Protein AF-A0A524E6G6-F1 (afdb_monomer_lite)

Foldseek 3Di:
DLVCLVLLLQLQLVVLVPDDSVVSLCVSPVVDDDDPVSSVVSVVLNVVLVQLVLVLLLLLVLLDPPDDLVPDHSSVNSLSSSLLCCCPVVVDDLVVSLVSCVVSCVVPDSVVSSSSSVSSNPDDSVSSQPDPPPPLSVVCNVRSHPSVVVD

Structure (mmCIF, N/CA/C/O backbone):
data_AF-A0A524E6G6-F1
#
_entry.id   AF-A0A524E6G6-F1
#
loop_
_atom_site.group_PDB
_atom_site.id
_atom_site.type_symbol
_atom_site.label_atom_id
_atom_site.label_alt_id
_atom_site.label_comp_id
_atom_site.label_asym_id
_atom_site.label_entity_id
_atom_site.label_seq_id
_atom_site.pdbx_PDB_ins_code
_atom_site.Cartn_x
_atom_site.Cartn_y
_atom_site.Cartn_z
_atom_site.occupancy
_atom_site.B_iso_or_equiv
_atom_site.auth_seq_id
_atom_site.auth_comp_id
_atom_site.auth_asym_id
_atom_site.auth_atom_id
_atom_site.pdbx_PDB_model_num
ATOM 1 N N .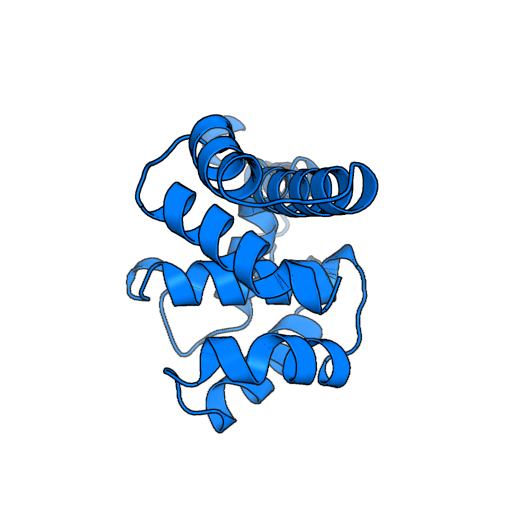 MET A 1 1 ? -10.707 -6.386 8.850 1.00 61.22 1 MET A N 1
ATOM 2 C CA . MET A 1 1 ? -9.958 -5.610 7.826 1.00 61.22 1 MET A CA 1
ATOM 3 C C . MET A 1 1 ? -10.758 -4.471 7.187 1.00 61.22 1 MET A C 1
ATOM 5 O O . MET A 1 1 ? -10.230 -3.372 7.209 1.00 61.22 1 MET A O 1
ATOM 9 N N . ARG A 1 2 ? -11.974 -4.669 6.632 1.00 67.75 2 ARG A N 1
ATOM 10 C CA . ARG A 1 2 ? -12.754 -3.584 5.972 1.00 67.75 2 ARG A CA 1
ATOM 11 C C . ARG A 1 2 ? -12.873 -2.318 6.826 1.00 67.75 2 ARG A C 1
ATOM 13 O O . ARG A 1 2 ? -12.566 -1.232 6.344 1.00 67.75 2 ARG A O 1
ATOM 20 N N . ASP A 1 3 ? -13.209 -2.493 8.097 1.00 78.25 3 ASP A N 1
ATOM 21 C CA . ASP A 1 3 ? -13.428 -1.380 9.026 1.00 78.25 3 ASP A CA 1
ATOM 22 C C . ASP A 1 3 ? -12.123 -0.725 9.498 1.00 78.25 3 ASP A C 1
ATOM 24 O O . ASP A 1 3 ? -12.133 0.412 9.944 1.00 78.25 3 ASP A O 1
ATOM 28 N N . LEU A 1 4 ? -10.973 -1.382 9.312 1.00 89.62 4 LEU A N 1
ATOM 29 C CA . LEU A 1 4 ? -9.663 -0.894 9.765 1.00 89.62 4 LEU A CA 1
ATOM 30 C C . LEU A 1 4 ? -8.912 -0.094 8.694 1.00 89.62 4 LEU A C 1
ATOM 32 O O . LEU A 1 4 ? -7.880 0.506 8.982 1.00 89.62 4 LEU A O 1
ATOM 36 N N . ILE A 1 5 ? -9.399 -0.078 7.450 1.00 90.38 5 ILE A N 1
ATOM 37 C CA . ILE A 1 5 ? -8.682 0.549 6.330 1.00 90.38 5 ILE A CA 1
ATOM 38 C C . ILE A 1 5 ? -8.482 2.045 6.537 1.00 90.38 5 ILE A C 1
ATOM 40 O O . ILE A 1 5 ? -7.389 2.542 6.270 1.00 90.38 5 ILE A O 1
ATOM 44 N N . HIS A 1 6 ? -9.498 2.754 7.033 1.00 89.44 6 HIS A N 1
ATOM 45 C CA . HIS A 1 6 ? -9.373 4.185 7.307 1.00 89.44 6 HIS A CA 1
ATOM 46 C C . HIS A 1 6 ? -8.259 4.473 8.317 1.00 89.44 6 HIS A C 1
ATOM 48 O O . HIS A 1 6 ? -7.458 5.374 8.091 1.00 89.44 6 HIS A O 1
ATOM 54 N N . LEU A 1 7 ? -8.153 3.649 9.364 1.00 92.25 7 LEU A N 1
ATOM 55 C CA . LEU A 1 7 ? -7.118 3.753 10.391 1.00 92.25 7 LEU A CA 1
ATOM 56 C C . LEU A 1 7 ? -5.735 3.504 9.809 1.00 92.25 7 LEU A C 1
ATOM 58 O O . LEU A 1 7 ? -4.825 4.292 10.032 1.00 92.25 7 LEU A O 1
ATOM 62 N N . ILE A 1 8 ? -5.586 2.460 8.991 1.00 94.62 8 ILE A N 1
ATOM 63 C CA . ILE A 1 8 ? -4.313 2.159 8.332 1.00 94.62 8 ILE A CA 1
ATOM 64 C C . ILE A 1 8 ? -3.905 3.318 7.413 1.00 94.62 8 ILE A C 1
ATOM 66 O O . ILE A 1 8 ? -2.764 3.768 7.472 1.00 94.62 8 ILE A O 1
ATOM 70 N N . ILE A 1 9 ? -4.819 3.845 6.590 1.00 92.94 9 ILE A N 1
ATOM 71 C CA . ILE A 1 9 ? -4.536 4.987 5.704 1.00 92.94 9 ILE A CA 1
ATOM 72 C C . ILE A 1 9 ? -4.147 6.226 6.515 1.00 92.94 9 ILE A C 1
ATOM 74 O O . ILE A 1 9 ? -3.185 6.906 6.150 1.00 92.94 9 ILE A O 1
ATOM 78 N N . GLN A 1 10 ? -4.860 6.509 7.606 1.00 92.19 10 GLN A N 1
ATOM 79 C CA . GLN A 1 10 ? -4.562 7.628 8.494 1.00 92.19 10 GLN A CA 1
ATOM 80 C C . GLN A 1 10 ? -3.167 7.478 9.107 1.00 92.19 10 GLN A C 1
ATOM 82 O O . GLN A 1 10 ? -2.335 8.360 8.927 1.00 92.19 10 GLN A O 1
ATOM 87 N N . THR A 1 11 ? -2.855 6.326 9.710 1.00 94.44 11 THR A N 1
ATOM 88 C CA . THR A 1 11 ? -1.525 6.056 10.273 1.00 94.44 11 THR A CA 1
ATOM 89 C C . THR A 1 11 ? -0.419 6.205 9.225 1.00 94.44 11 THR A C 1
ATOM 91 O O . THR A 1 11 ? 0.620 6.803 9.495 1.00 94.44 11 THR A O 1
ATOM 94 N N . LEU A 1 12 ? -0.615 5.666 8.016 1.00 95.12 12 LEU A N 1
ATOM 95 C CA . LEU A 1 12 ? 0.363 5.796 6.933 1.00 95.12 12 LEU A CA 1
ATOM 96 C C . LEU A 1 12 ? 0.576 7.263 6.534 1.00 95.12 12 LEU A C 1
ATOM 98 O O . LEU A 1 12 ? 1.709 7.653 6.255 1.00 95.12 12 LEU A O 1
ATOM 102 N N . THR A 1 13 ? -0.494 8.061 6.529 1.00 93.31 13 THR A N 1
ATOM 103 C CA . THR A 1 13 ? -0.459 9.488 6.179 1.00 93.31 13 THR A CA 1
ATOM 104 C C . THR A 1 13 ? 0.272 10.301 7.236 1.00 93.31 13 THR A C 1
ATOM 106 O O . THR A 1 13 ? 1.178 11.048 6.877 1.00 93.31 13 THR A O 1
ATOM 109 N N . ASP A 1 14 ? -0.016 10.073 8.517 1.00 94.06 14 ASP A N 1
ATOM 110 C CA . ASP A 1 14 ? 0.672 10.734 9.630 1.00 94.06 14 ASP A CA 1
ATOM 111 C C . ASP A 1 14 ? 2.189 10.501 9.580 1.00 94.06 14 ASP A C 1
ATOM 113 O O . ASP A 1 14 ? 2.975 11.405 9.873 1.00 94.06 14 ASP A O 1
ATOM 117 N N . VAL A 1 15 ? 2.617 9.291 9.204 1.00 94.81 15 VAL A N 1
ATOM 118 C CA . VAL A 1 15 ? 4.043 8.970 9.060 1.00 94.81 15 VAL A CA 1
ATOM 119 C C . VAL A 1 15 ? 4.655 9.645 7.834 1.00 94.81 15 VAL A C 1
ATOM 121 O O . VAL A 1 15 ? 5.766 10.165 7.920 1.00 94.81 15 VAL A O 1
ATOM 124 N N . GLU A 1 16 ? 3.947 9.688 6.703 1.00 90.62 16 GLU A N 1
ATOM 125 C CA . GLU A 1 16 ? 4.405 10.417 5.510 1.00 90.62 16 GLU A CA 1
ATOM 126 C C . GLU A 1 16 ? 4.545 11.928 5.778 1.00 90.62 16 GLU A C 1
ATOM 128 O O . GLU A 1 16 ? 5.405 12.581 5.190 1.00 90.62 16 GLU A O 1
ATOM 133 N N . GLU A 1 17 ? 3.749 12.476 6.697 1.00 91.12 17 GLU A N 1
ATOM 134 C CA . GLU A 1 17 ? 3.832 13.868 7.161 1.00 91.12 17 GLU A CA 1
ATOM 135 C C . GLU A 1 17 ? 4.959 14.119 8.182 1.00 91.12 17 GLU A C 1
ATOM 137 O O . GLU A 1 17 ? 5.185 15.257 8.590 1.00 91.12 17 GLU A O 1
ATOM 142 N N . GLY A 1 18 ? 5.726 13.084 8.545 1.00 91.44 18 GLY A N 1
ATOM 143 C CA . GLY A 1 18 ? 6.958 13.200 9.330 1.00 91.44 18 GLY A CA 1
ATOM 144 C C . GLY A 1 18 ? 6.876 12.646 10.751 1.00 91.44 18 GLY A C 1
ATOM 145 O O . GLY A 1 18 ? 7.873 12.695 11.476 1.00 91.44 18 GLY A O 1
ATOM 146 N N . ASN A 1 19 ? 5.736 12.087 11.168 1.00 93.69 19 ASN A N 1
ATOM 147 C CA . ASN A 1 19 ? 5.651 11.420 12.464 1.00 93.69 19 ASN A CA 1
ATOM 148 C C . ASN A 1 19 ? 6.387 10.076 12.443 1.00 93.69 19 ASN A C 1
ATOM 150 O O . ASN A 1 19 ? 6.429 9.364 11.442 1.00 93.69 19 ASN A O 1
ATOM 154 N N . SER A 1 20 ? 6.938 9.669 13.588 1.00 94.31 20 SER A N 1
ATOM 155 C CA . SER A 1 20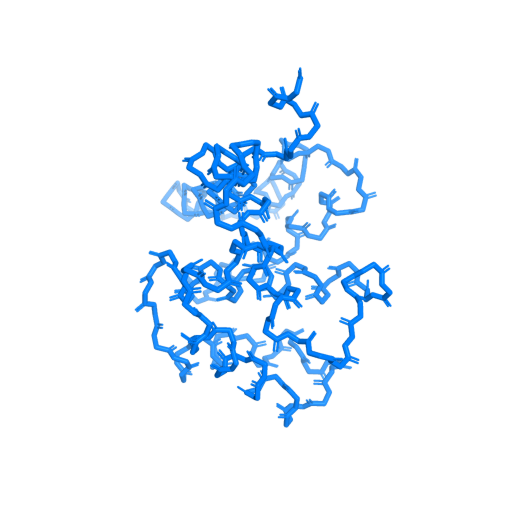 ? 7.453 8.302 13.707 1.00 94.31 20 SER A CA 1
ATOM 156 C C . SER A 1 20 ? 6.305 7.285 13.646 1.00 94.31 20 SER A C 1
ATOM 158 O O . SER A 1 20 ? 5.219 7.547 14.166 1.00 94.31 20 SER A O 1
ATOM 160 N N . ILE A 1 21 ? 6.568 6.091 13.099 1.00 93.12 21 ILE A N 1
ATOM 161 C CA . ILE A 1 21 ? 5.587 4.989 13.022 1.00 93.12 21 ILE A CA 1
ATOM 162 C C . ILE A 1 21 ? 4.942 4.718 14.387 1.00 93.12 21 ILE A C 1
ATOM 164 O O . ILE A 1 21 ? 3.728 4.573 14.489 1.00 93.12 21 ILE A O 1
ATOM 168 N N . ARG A 1 22 ? 5.749 4.715 15.457 1.00 92.00 22 ARG A N 1
ATOM 169 C CA . ARG A 1 22 ? 5.271 4.487 16.827 1.00 92.00 22 ARG A CA 1
ATOM 170 C C . ARG A 1 22 ? 4.289 5.569 17.286 1.00 92.00 22 ARG A C 1
ATOM 172 O O . ARG A 1 22 ? 3.298 5.238 17.924 1.00 92.00 22 ARG A O 1
ATOM 179 N N . VAL A 1 23 ? 4.566 6.838 16.982 1.00 92.81 23 VAL A N 1
ATOM 180 C CA . VAL A 1 23 ? 3.698 7.967 17.363 1.00 92.81 23 VAL A CA 1
ATOM 181 C C . VAL A 1 23 ? 2.386 7.925 16.580 1.00 92.81 23 VAL A C 1
ATOM 183 O O . VAL A 1 23 ? 1.325 8.007 17.188 1.00 92.81 23 VAL A O 1
ATOM 186 N N . ALA A 1 24 ? 2.446 7.709 15.265 1.00 92.88 24 ALA A N 1
ATOM 187 C CA . ALA A 1 24 ? 1.254 7.619 14.422 1.00 92.88 24 ALA A CA 1
ATOM 188 C C . ALA A 1 24 ? 0.325 6.460 14.837 1.00 92.88 24 ALA A C 1
ATOM 190 O O . ALA A 1 24 ? -0.886 6.639 14.973 1.00 92.88 24 ALA A O 1
ATOM 191 N N . LEU A 1 25 ? 0.894 5.278 15.106 1.00 91.94 25 LEU A N 1
ATOM 192 C CA . LEU A 1 25 ? 0.134 4.122 15.596 1.00 91.94 25 LEU A CA 1
ATOM 193 C C . LEU A 1 25 ? -0.504 4.406 16.953 1.00 91.94 25 LEU A C 1
ATOM 195 O O . LEU A 1 25 ? -1.675 4.102 17.153 1.00 91.94 25 LEU A O 1
ATOM 199 N N . ARG A 1 26 ? 0.242 5.036 17.866 1.00 90.25 26 ARG A N 1
ATOM 200 C CA . ARG A 1 26 ? -0.268 5.415 19.183 1.00 90.25 26 ARG A CA 1
ATOM 201 C C . ARG A 1 26 ? -1.473 6.351 19.073 1.00 90.25 26 ARG A C 1
ATOM 203 O O . ARG A 1 26 ? -2.493 6.067 19.687 1.00 90.25 26 ARG A O 1
ATOM 210 N N . HIS A 1 27 ? -1.391 7.404 18.259 1.00 88.56 27 HIS A N 1
ATOM 211 C CA . HIS A 1 27 ? -2.519 8.319 18.038 1.00 88.56 27 HIS A CA 1
ATOM 212 C C . HIS A 1 27 ? -3.746 7.606 17.459 1.00 88.56 27 HIS A C 1
ATOM 214 O O . HIS A 1 27 ? -4.873 7.877 17.870 1.00 88.56 27 HIS A O 1
ATOM 220 N N . THR A 1 28 ? -3.526 6.677 16.527 1.00 86.44 28 THR A N 1
ATOM 221 C CA . THR A 1 28 ? -4.605 5.930 15.866 1.00 86.44 28 THR A CA 1
ATOM 222 C C . THR A 1 28 ? -5.285 4.940 16.819 1.00 86.44 28 THR A C 1
ATOM 224 O O . THR A 1 28 ? -6.495 4.765 16.759 1.00 86.44 28 THR A O 1
ATOM 227 N N . ILE A 1 29 ? -4.520 4.299 17.707 1.00 87.06 29 ILE A N 1
ATOM 228 C CA . ILE A 1 29 ? -5.025 3.246 18.599 1.00 87.06 29 ILE A CA 1
ATOM 229 C C . ILE A 1 29 ? -5.608 3.827 19.890 1.00 87.06 29 ILE A C 1
ATOM 231 O O . ILE A 1 29 ? -6.702 3.447 20.282 1.00 87.06 29 ILE A O 1
ATOM 235 N N . GLU A 1 30 ? -4.925 4.774 20.544 1.00 80.75 30 GLU A N 1
ATOM 236 C CA . GLU A 1 30 ? -5.380 5.335 21.830 1.00 80.75 30 GLU A CA 1
ATOM 237 C C . GLU A 1 30 ? -6.669 6.159 21.705 1.00 80.75 30 GLU A C 1
ATOM 239 O O . GLU A 1 30 ? -7.361 6.380 22.697 1.00 80.75 30 GLU A O 1
ATOM 244 N N . SER A 1 31 ? -7.002 6.617 20.497 1.00 69.31 31 SER A N 1
ATOM 245 C CA . SER A 1 31 ? -8.217 7.389 20.238 1.00 69.31 31 SER A CA 1
ATOM 246 C C . SER A 1 31 ? -9.476 6.527 20.060 1.00 69.31 31 SER A C 1
ATOM 248 O O . SER A 1 31 ? -10.567 7.088 19.948 1.00 69.31 31 SER A O 1
ATOM 250 N N . LEU A 1 32 ? -9.363 5.189 20.049 1.00 77.69 32 LEU A N 1
ATOM 251 C CA . LEU A 1 32 ? -10.450 4.278 19.672 1.00 77.69 32 LEU A CA 1
ATOM 252 C C . LEU A 1 32 ? -10.534 3.030 20.565 1.00 77.69 32 LEU A C 1
ATOM 254 O O . LEU A 1 32 ? -9.538 2.519 21.066 1.00 77.69 32 LEU A O 1
ATOM 258 N N . TYR A 1 33 ? -11.746 2.491 20.723 1.00 80.88 33 TYR A N 1
ATOM 259 C CA . TYR A 1 33 ? -11.985 1.218 21.412 1.00 80.88 33 TYR A CA 1
ATOM 260 C C . TYR A 1 33 ? -11.791 0.036 20.454 1.00 80.88 33 TYR A C 1
ATOM 262 O O . TYR A 1 33 ? -12.762 -0.566 20.000 1.00 80.88 33 TYR A O 1
ATOM 270 N N . LEU A 1 34 ? -10.537 -0.271 20.126 1.00 86.50 34 LEU A N 1
ATOM 271 C CA . LEU A 1 34 ? -10.184 -1.421 19.293 1.00 86.50 34 LEU A CA 1
ATOM 272 C C . LEU A 1 34 ? -10.027 -2.693 20.133 1.00 86.50 34 LEU A C 1
ATOM 274 O O . LEU A 1 34 ? -9.615 -2.666 21.294 1.00 86.50 34 LEU A O 1
ATOM 278 N N . THR A 1 35 ? -10.330 -3.839 19.534 1.00 90.19 35 THR A N 1
ATOM 279 C CA . THR A 1 35 ? -9.937 -5.136 20.090 1.00 90.19 35 THR A CA 1
ATOM 280 C C . THR A 1 35 ? -8.440 -5.380 19.869 1.00 90.19 35 THR A C 1
ATOM 282 O O . THR A 1 35 ? -7.840 -4.879 18.917 1.00 90.19 35 THR A O 1
ATOM 285 N N . LYS A 1 36 ? -7.820 -6.230 20.700 1.00 89.88 36 LYS A N 1
ATOM 286 C CA . LYS A 1 36 ? -6.398 -6.601 20.540 1.00 89.88 36 LYS A CA 1
ATOM 287 C C . LYS A 1 36 ? -6.079 -7.202 19.167 1.00 89.88 36 LYS A C 1
ATOM 289 O O . LYS A 1 36 ? -4.959 -7.064 18.676 1.00 89.88 36 LYS A O 1
ATOM 294 N N . GLU A 1 37 ? -7.035 -7.905 18.565 1.00 91.06 37 GLU A N 1
ATOM 295 C CA . GLU A 1 37 ? -6.873 -8.473 17.227 1.00 91.06 37 GLU A CA 1
ATOM 296 C C . GLU A 1 37 ? -6.824 -7.371 16.162 1.00 91.06 37 GLU A C 1
ATOM 298 O O . GLU A 1 37 ? -5.938 -7.382 15.308 1.00 91.06 37 GLU A O 1
ATOM 303 N N . GLU A 1 38 ? -7.718 -6.385 16.241 1.00 91.94 38 GLU A N 1
ATOM 304 C CA . GLU A 1 38 ? -7.740 -5.243 15.324 1.00 91.94 38 GLU A CA 1
ATOM 305 C C . GLU A 1 38 ? -6.479 -4.389 15.450 1.00 91.94 38 GLU A C 1
ATOM 307 O O . GLU A 1 38 ? -5.862 -4.058 14.437 1.00 91.94 38 GLU A O 1
ATOM 312 N N . GLU A 1 39 ? -6.039 -4.106 16.680 1.00 91.31 39 GLU A N 1
ATOM 313 C CA . GLU A 1 39 ? -4.756 -3.443 16.929 1.00 91.31 39 GLU A CA 1
ATOM 314 C C . GLU A 1 39 ? -3.613 -4.206 16.254 1.00 91.31 39 GLU A C 1
ATOM 316 O O . GLU A 1 39 ? -2.826 -3.626 15.505 1.00 91.31 39 GLU A O 1
ATOM 321 N N . SER A 1 40 ? -3.552 -5.526 16.462 1.00 91.75 40 SER A N 1
ATOM 322 C CA . SER A 1 40 ? -2.516 -6.383 15.877 1.00 91.75 40 SER A CA 1
ATOM 323 C C . SER A 1 40 ? -2.541 -6.349 14.347 1.00 91.75 40 SER A C 1
ATOM 325 O O . SER A 1 40 ? -1.482 -6.302 13.722 1.00 91.75 40 SER A O 1
ATOM 327 N N . GLN A 1 41 ? -3.727 -6.319 13.731 1.00 92.62 41 GLN A N 1
ATOM 328 C CA . GLN A 1 41 ? -3.880 -6.202 12.277 1.00 92.62 41 GLN A CA 1
ATOM 329 C C . GLN A 1 41 ? -3.367 -4.854 11.747 1.00 92.62 41 GLN A C 1
ATOM 331 O O . GLN A 1 41 ? -2.690 -4.825 10.713 1.00 92.62 41 GLN A O 1
ATOM 336 N N . ILE A 1 42 ? -3.647 -3.747 12.444 1.00 93.38 42 ILE A N 1
ATOM 337 C CA . ILE A 1 42 ? -3.135 -2.418 12.073 1.00 93.38 42 ILE A CA 1
ATOM 338 C C . ILE A 1 42 ? -1.610 -2.403 12.193 1.00 93.38 42 ILE A C 1
ATOM 340 O O . ILE A 1 42 ? -0.928 -2.040 11.232 1.00 93.38 42 ILE A O 1
ATOM 344 N N . TYR A 1 43 ? -1.075 -2.854 13.333 1.00 94.19 43 TYR A N 1
ATOM 345 C CA . TYR A 1 43 ? 0.365 -2.957 13.564 1.00 94.19 43 TYR A CA 1
ATOM 346 C C . TYR A 1 43 ? 1.052 -3.759 12.462 1.00 94.19 43 TYR A C 1
ATOM 348 O O . TYR A 1 43 ? 1.993 -3.264 11.843 1.00 94.19 43 TYR A O 1
ATOM 356 N N . TYR A 1 44 ? 0.560 -4.971 12.197 1.00 94.50 44 TYR A N 1
ATOM 357 C CA . TYR A 1 44 ? 1.097 -5.852 11.167 1.00 94.50 44 TYR A CA 1
ATOM 358 C C . TYR A 1 44 ? 1.133 -5.158 9.805 1.00 94.50 44 TYR A C 1
ATOM 360 O O . TYR A 1 44 ? 2.189 -5.078 9.179 1.00 94.50 44 TYR A O 1
ATOM 368 N N . THR A 1 45 ? 0.000 -4.595 9.380 1.00 95.56 45 THR A N 1
ATOM 369 C CA . THR A 1 45 ? -0.126 -3.987 8.051 1.00 95.56 45 THR A CA 1
ATOM 370 C C . THR A 1 45 ? 0.804 -2.786 7.897 1.00 95.56 45 THR A C 1
ATOM 372 O O . THR A 1 45 ? 1.540 -2.687 6.915 1.00 95.56 45 THR A O 1
ATOM 375 N N . VAL A 1 46 ? 0.815 -1.877 8.876 1.00 96.06 46 VAL A N 1
ATOM 376 C CA . VAL A 1 46 ? 1.651 -0.669 8.836 1.00 96.06 46 VAL A CA 1
ATOM 377 C C . VAL A 1 46 ? 3.134 -1.037 8.847 1.00 96.06 46 VAL A C 1
ATOM 379 O O . VAL A 1 46 ? 3.899 -0.520 8.031 1.00 96.06 46 VAL A O 1
ATOM 382 N N . PHE A 1 47 ? 3.555 -1.953 9.723 1.00 95.50 47 PHE A N 1
ATOM 383 C CA . PHE A 1 47 ? 4.956 -2.364 9.786 1.00 95.50 47 PHE A CA 1
ATOM 384 C C . PHE A 1 47 ? 5.405 -3.115 8.536 1.00 95.50 47 PHE A C 1
ATOM 386 O O . PHE A 1 47 ? 6.502 -2.839 8.055 1.00 95.50 47 PHE A O 1
ATOM 393 N N . GLU A 1 48 ? 4.593 -4.008 7.968 1.00 95.19 48 GLU A N 1
ATOM 394 C CA . GLU A 1 48 ? 4.956 -4.702 6.728 1.00 95.19 48 GLU A CA 1
ATOM 395 C C . GLU A 1 48 ? 5.080 -3.739 5.544 1.00 95.19 48 GLU A C 1
ATOM 397 O O . GLU A 1 48 ? 6.025 -3.859 4.756 1.00 95.19 48 GLU A O 1
ATOM 402 N N . ILE A 1 49 ? 4.192 -2.742 5.447 1.00 96.12 49 ILE A N 1
ATOM 403 C CA . ILE A 1 49 ? 4.300 -1.685 4.435 1.00 96.12 49 ILE A CA 1
ATOM 404 C C . ILE A 1 49 ? 5.622 -0.934 4.593 1.00 96.12 49 ILE A C 1
ATOM 406 O O . ILE A 1 49 ? 6.361 -0.792 3.620 1.00 96.12 49 ILE A O 1
ATOM 410 N N . TYR A 1 50 ? 5.964 -0.492 5.806 1.00 94.12 50 TYR A N 1
ATOM 411 C CA . TYR A 1 50 ? 7.202 0.256 6.032 1.00 94.12 50 TYR A CA 1
ATOM 412 C C . TYR A 1 50 ? 8.463 -0.597 5.887 1.00 94.12 50 TYR A C 1
ATOM 414 O O . TYR A 1 50 ? 9.466 -0.126 5.350 1.00 94.12 50 TYR A O 1
ATOM 422 N N . ARG A 1 51 ? 8.412 -1.871 6.280 1.00 92.31 51 ARG A N 1
ATOM 423 C CA . ARG A 1 51 ? 9.508 -2.825 6.080 1.00 92.31 51 ARG A CA 1
ATOM 424 C C . ARG A 1 51 ? 9.803 -3.039 4.598 1.00 92.31 51 ARG A C 1
ATOM 426 O O . ARG A 1 51 ? 10.955 -3.242 4.231 1.00 92.31 51 ARG A O 1
ATOM 433 N N . ARG A 1 52 ? 8.776 -2.988 3.745 1.00 93.19 52 ARG A N 1
ATOM 434 C CA . ARG A 1 52 ? 8.877 -3.179 2.289 1.00 93.19 52 ARG A CA 1
ATOM 435 C C . ARG A 1 52 ? 8.735 -1.878 1.499 1.00 93.19 52 ARG A C 1
ATOM 437 O O . ARG A 1 52 ? 8.474 -1.926 0.296 1.00 93.19 52 ARG A O 1
ATOM 444 N N . LEU A 1 53 ? 8.920 -0.724 2.144 1.00 91.88 53 LEU A N 1
ATOM 445 C CA . LEU A 1 53 ? 8.572 0.580 1.576 1.00 91.88 53 LEU A CA 1
ATOM 446 C C . LEU A 1 53 ? 9.237 0.825 0.220 1.00 91.88 53 LEU A C 1
ATOM 448 O O . LEU A 1 53 ? 8.578 1.247 -0.726 1.00 91.88 53 LEU A O 1
ATOM 452 N N . ASN A 1 54 ? 10.530 0.505 0.107 1.00 88.31 54 ASN A N 1
ATOM 453 C CA . ASN A 1 54 ? 11.282 0.690 -1.131 1.00 88.31 54 ASN A CA 1
ATOM 454 C C . ASN A 1 54 ? 10.702 -0.143 -2.287 1.00 88.31 54 ASN A C 1
ATOM 456 O O . ASN A 1 54 ? 10.530 0.363 -3.394 1.00 88.31 54 ASN A O 1
ATOM 460 N N . LEU A 1 55 ? 10.356 -1.406 -2.026 1.00 89.75 55 LEU A N 1
ATOM 461 C CA . LEU A 1 55 ? 9.752 -2.289 -3.023 1.00 89.75 55 LEU A CA 1
ATOM 462 C C . LEU A 1 55 ? 8.370 -1.782 -3.452 1.00 89.75 55 LEU A C 1
ATOM 464 O O . LEU A 1 55 ? 8.070 -1.731 -4.645 1.00 89.75 55 LEU A O 1
ATOM 468 N N . ILE A 1 56 ? 7.541 -1.393 -2.484 1.00 92.81 56 ILE A N 1
ATOM 469 C CA . ILE A 1 56 ? 6.197 -0.862 -2.728 1.00 92.81 56 ILE A CA 1
ATOM 470 C C . ILE A 1 56 ? 6.269 0.411 -3.584 1.00 92.81 56 ILE A C 1
ATOM 472 O O . ILE A 1 56 ? 5.594 0.506 -4.610 1.00 92.81 56 ILE A O 1
ATOM 476 N N . ASP A 1 57 ? 7.133 1.359 -3.223 1.00 89.75 57 ASP A N 1
ATOM 477 C CA . ASP A 1 57 ? 7.299 2.607 -3.971 1.00 89.75 57 ASP A CA 1
ATOM 478 C C . ASP A 1 57 ? 7.853 2.356 -5.385 1.00 89.75 57 ASP A C 1
ATOM 480 O O . ASP A 1 57 ? 7.476 3.052 -6.333 1.00 89.75 57 ASP A O 1
ATOM 484 N N . LEU A 1 58 ? 8.699 1.334 -5.571 1.00 88.38 58 LEU A N 1
ATOM 485 C CA . LEU A 1 58 ? 9.159 0.911 -6.897 1.00 88.38 58 LEU A CA 1
ATOM 486 C C . LEU A 1 58 ? 8.022 0.348 -7.752 1.00 88.38 58 LEU A C 1
ATOM 488 O O . LEU A 1 58 ? 7.926 0.718 -8.922 1.00 88.38 58 LEU A O 1
ATOM 492 N N . TYR A 1 59 ? 7.135 -0.479 -7.196 1.00 90.81 59 TYR A N 1
ATOM 493 C CA . TYR A 1 59 ? 5.948 -0.948 -7.918 1.00 90.81 59 TYR A CA 1
ATOM 494 C C . TYR A 1 59 ? 5.061 0.214 -8.369 1.00 90.81 59 TYR A C 1
ATOM 496 O O . TYR A 1 59 ? 4.684 0.274 -9.540 1.00 90.81 59 TYR A O 1
ATOM 504 N N . ILE A 1 60 ? 4.773 1.173 -7.486 1.00 88.94 60 ILE A N 1
ATOM 505 C CA . ILE A 1 60 ? 3.938 2.337 -7.827 1.00 88.94 60 ILE A CA 1
ATOM 506 C C . ILE A 1 60 ? 4.611 3.192 -8.910 1.00 88.94 60 ILE A C 1
ATOM 508 O O . ILE A 1 60 ? 3.969 3.644 -9.858 1.00 88.94 60 ILE A O 1
ATOM 512 N N . LYS A 1 61 ? 5.925 3.399 -8.801 1.00 86.50 61 LYS A N 1
ATOM 513 C CA . LYS A 1 61 ? 6.688 4.187 -9.773 1.00 86.50 61 LYS A CA 1
ATOM 514 C C . LYS A 1 61 ? 6.764 3.521 -11.146 1.00 86.50 61 LYS A C 1
ATOM 516 O O . LYS A 1 61 ? 6.699 4.219 -12.150 1.00 86.50 61 LYS A O 1
ATOM 521 N N . THR A 1 62 ? 6.947 2.205 -11.193 1.00 85.88 62 THR A N 1
ATOM 522 C CA . THR A 1 62 ? 7.070 1.459 -12.454 1.00 85.88 62 THR A CA 1
ATOM 523 C C . THR A 1 62 ? 5.714 1.269 -13.134 1.00 85.88 62 THR A C 1
ATOM 525 O O . THR A 1 62 ? 5.645 1.295 -14.358 1.00 85.88 62 THR A O 1
ATOM 528 N N . SER A 1 63 ? 4.636 1.137 -12.358 1.00 84.50 63 SER A N 1
ATOM 529 C CA . SER A 1 63 ? 3.267 0.997 -12.877 1.00 84.50 63 SER A CA 1
ATOM 530 C C . SER A 1 63 ? 2.656 2.311 -13.380 1.00 84.50 63 SER A C 1
ATOM 532 O O . SER A 1 63 ? 1.733 2.285 -14.194 1.00 84.50 63 SER A O 1
ATOM 534 N N . SER A 1 64 ? 3.150 3.473 -12.945 1.00 72.44 64 SER A N 1
ATOM 535 C CA . SER A 1 64 ? 2.643 4.764 -13.416 1.00 72.44 64 SER A CA 1
ATOM 536 C C . SER A 1 64 ? 3.646 5.496 -14.300 1.00 72.44 64 SER A C 1
ATOM 538 O O . SER A 1 64 ? 4.628 6.065 -13.831 1.00 72.44 64 SER A O 1
ATOM 540 N N . SER A 1 65 ? 3.335 5.585 -15.593 1.00 64.06 65 SER A N 1
ATOM 541 C CA . SER A 1 65 ? 3.965 6.550 -16.505 1.00 64.06 65 SER A CA 1
ATOM 542 C C . SER A 1 65 ? 3.431 7.977 -16.315 1.00 64.06 65 SER A C 1
ATOM 544 O O . SER A 1 65 ? 4.019 8.936 -16.809 1.00 64.06 65 SER A O 1
ATOM 546 N N . SER A 1 66 ? 2.306 8.124 -15.606 1.00 57.19 66 SER A N 1
ATOM 547 C CA . SER A 1 66 ? 1.473 9.331 -15.624 1.00 57.19 66 SER A CA 1
ATOM 548 C C . SER A 1 66 ? 1.729 10.307 -14.474 1.00 57.19 66 SER A C 1
ATOM 550 O O . SER A 1 66 ? 1.315 11.464 -14.555 1.00 57.19 66 SER A O 1
ATOM 552 N N . PHE A 1 67 ? 2.417 9.889 -13.407 1.00 61.91 67 PHE A N 1
ATOM 553 C CA . PHE A 1 67 ? 2.700 10.766 -12.271 1.00 61.91 67 PHE A CA 1
ATOM 554 C C . PHE A 1 67 ? 3.983 10.394 -11.524 1.00 61.91 67 PHE A C 1
ATOM 556 O O . PHE A 1 67 ? 4.367 9.235 -11.405 1.00 61.91 67 PHE A O 1
ATOM 563 N N . SER A 1 68 ? 4.638 11.410 -10.960 1.00 63.94 68 SER A N 1
ATOM 564 C CA . SER A 1 68 ? 5.757 11.223 -10.036 1.00 63.94 68 SER A CA 1
ATOM 565 C C . SER A 1 68 ? 5.222 11.124 -8.616 1.00 63.94 68 SER A C 1
ATOM 567 O O . SER A 1 68 ? 4.593 12.075 -8.157 1.00 63.94 68 SER A O 1
ATOM 569 N N . LEU A 1 69 ? 5.542 10.036 -7.905 1.00 67.06 69 LEU A N 1
ATOM 570 C CA . LEU A 1 69 ? 5.224 9.847 -6.480 1.00 67.06 69 LEU A CA 1
ATOM 571 C C . LEU A 1 69 ? 5.512 11.097 -5.640 1.00 67.06 69 LEU A C 1
ATOM 573 O O . LEU A 1 69 ? 4.706 11.464 -4.798 1.00 67.06 69 LEU A O 1
ATOM 577 N N . ARG A 1 70 ? 6.609 11.816 -5.914 1.00 65.44 70 ARG A N 1
ATOM 578 C CA . ARG A 1 70 ? 6.994 13.026 -5.165 1.00 65.44 70 ARG A CA 1
ATOM 579 C C . ARG A 1 70 ? 5.997 14.185 -5.272 1.00 65.44 70 ARG A C 1
ATOM 581 O O . ARG A 1 70 ? 6.013 15.048 -4.408 1.00 65.44 70 ARG A O 1
ATOM 588 N N . LYS A 1 71 ? 5.185 14.231 -6.331 1.00 70.38 71 LYS A N 1
ATOM 589 C CA . LYS A 1 71 ? 4.245 15.329 -6.617 1.00 70.38 71 LYS A CA 1
ATOM 590 C C . LYS A 1 71 ? 2.812 15.029 -6.165 1.00 70.38 71 LYS A C 1
ATOM 592 O O . LYS A 1 71 ? 1.920 15.825 -6.435 1.00 70.38 71 LYS A O 1
ATOM 597 N N . ILE A 1 72 ? 2.584 13.879 -5.534 1.00 77.25 72 ILE A N 1
ATOM 598 C CA . ILE A 1 72 ? 1.263 13.453 -5.077 1.00 77.25 72 ILE A CA 1
ATOM 599 C C . ILE A 1 72 ? 1.097 13.804 -3.595 1.00 77.25 72 ILE A C 1
ATOM 601 O O . ILE A 1 72 ? 2.059 13.736 -2.830 1.00 77.25 72 ILE A O 1
ATOM 605 N N . HIS A 1 73 ? -0.125 14.150 -3.199 1.00 82.88 73 HIS A N 1
ATOM 606 C CA . HIS A 1 73 ? -0.507 14.378 -1.808 1.00 82.88 73 HIS A CA 1
ATOM 607 C C . HIS A 1 73 ? -0.232 13.147 -0.922 1.00 82.88 73 HIS A C 1
ATOM 609 O O . HIS A 1 73 ? -0.389 12.010 -1.379 1.00 82.88 73 HIS A O 1
ATOM 615 N N . SER A 1 74 ? 0.131 13.368 0.347 1.00 86.69 74 SER A N 1
ATOM 616 C CA . SER A 1 74 ? 0.495 12.317 1.314 1.00 86.69 74 SER A CA 1
ATOM 617 C C . SER A 1 74 ? -0.573 11.227 1.420 1.00 86.69 74 SER A C 1
ATOM 619 O O . SER A 1 74 ? -0.274 10.062 1.179 1.00 86.69 74 SER A O 1
ATOM 621 N N . ASN A 1 75 ? -1.837 11.611 1.628 1.00 87.50 75 ASN A N 1
ATOM 622 C CA . ASN A 1 75 ? -2.973 10.678 1.660 1.00 87.50 75 ASN A CA 1
ATOM 623 C C . ASN A 1 75 ? -3.032 9.744 0.432 1.00 87.50 75 ASN A C 1
ATOM 625 O O . ASN A 1 75 ? -3.173 8.530 0.549 1.00 87.50 75 ASN A O 1
ATOM 629 N N . THR A 1 76 ? -2.853 10.277 -0.777 1.00 86.44 76 THR A N 1
ATOM 630 C CA . THR A 1 76 ? -2.861 9.450 -1.989 1.00 86.44 76 THR A CA 1
ATOM 631 C C . THR A 1 76 ? -1.693 8.474 -2.027 1.00 86.44 76 THR A C 1
ATOM 633 O O . THR A 1 76 ? -1.875 7.334 -2.455 1.00 86.44 76 THR A O 1
ATOM 636 N N . LYS A 1 77 ? -0.495 8.891 -1.591 1.00 88.69 77 LYS A N 1
ATOM 637 C CA . LYS A 1 77 ? 0.646 7.973 -1.477 1.00 88.69 77 LYS A CA 1
ATOM 638 C C . LYS A 1 77 ? 0.324 6.847 -0.502 1.00 88.69 77 LYS A C 1
ATOM 640 O O . LYS A 1 77 ? 0.562 5.693 -0.840 1.00 88.69 77 LYS A O 1
ATOM 645 N N . SER A 1 78 ? -0.260 7.165 0.653 1.00 92.31 78 SER A N 1
ATOM 646 C CA . SER A 1 78 ? -0.693 6.184 1.652 1.00 92.31 78 SER A CA 1
ATOM 647 C C . SER A 1 78 ? -1.664 5.166 1.061 1.00 92.31 78 SER A C 1
ATOM 649 O O . SER A 1 78 ? -1.457 3.962 1.207 1.00 92.31 78 SER A O 1
ATOM 651 N N . ILE A 1 79 ? -2.669 5.629 0.309 1.00 92.06 79 ILE A N 1
ATOM 652 C CA . ILE A 1 79 ? -3.638 4.739 -0.338 1.00 92.06 79 ILE A CA 1
ATOM 653 C C . ILE A 1 79 ? -2.966 3.863 -1.401 1.00 92.06 79 ILE A C 1
ATOM 655 O O . ILE A 1 79 ? -3.212 2.662 -1.439 1.00 92.06 79 ILE A O 1
ATOM 659 N N . LEU A 1 80 ? -2.090 4.424 -2.241 1.00 91.56 80 LEU A N 1
ATOM 660 C CA . LEU A 1 80 ? -1.371 3.650 -3.261 1.00 91.56 80 LEU A CA 1
ATOM 661 C C . LEU A 1 80 ? -0.419 2.617 -2.644 1.00 91.56 80 LEU A C 1
ATOM 663 O O . LEU A 1 80 ? -0.307 1.506 -3.163 1.00 91.56 80 LEU A O 1
ATOM 667 N N . ARG A 1 81 ? 0.242 2.953 -1.532 1.00 94.00 81 ARG A N 1
ATOM 668 C CA . ARG A 1 81 ? 1.099 2.024 -0.784 1.00 94.00 81 ARG A CA 1
ATOM 669 C C . ARG A 1 81 ? 0.290 0.880 -0.192 1.00 94.00 81 ARG A C 1
ATOM 671 O O . ARG A 1 81 ? 0.667 -0.274 -0.387 1.00 94.00 81 ARG A O 1
ATOM 678 N N . LEU A 1 82 ? -0.847 1.181 0.437 1.00 95.69 82 LEU A N 1
ATOM 679 C CA . LEU A 1 82 ? -1.764 0.159 0.940 1.00 95.69 82 LEU A CA 1
ATOM 680 C C . LEU A 1 82 ? -2.308 -0.717 -0.197 1.00 95.69 82 LEU A C 1
ATOM 682 O O . LEU A 1 82 ? -2.270 -1.938 -0.099 1.00 95.69 82 LEU A O 1
ATOM 686 N N . ALA A 1 83 ? -2.744 -0.117 -1.306 1.00 94.56 83 ALA A N 1
ATOM 687 C CA . ALA A 1 83 ? -3.221 -0.848 -2.478 1.00 94.56 83 ALA A CA 1
ATOM 688 C C . ALA A 1 83 ? -2.162 -1.812 -3.023 1.00 94.56 83 ALA A C 1
ATOM 690 O O . ALA A 1 83 ? -2.438 -2.981 -3.273 1.00 94.56 83 ALA A O 1
ATOM 691 N N . THR A 1 84 ? -0.930 -1.327 -3.168 1.00 95.31 84 THR A N 1
ATOM 692 C CA . THR A 1 84 ? 0.194 -2.121 -3.669 1.00 95.31 84 THR A CA 1
ATOM 693 C C . THR A 1 84 ? 0.534 -3.262 -2.720 1.00 95.31 84 THR A C 1
ATOM 695 O O . THR A 1 84 ? 0.774 -4.373 -3.180 1.00 95.31 84 THR A O 1
ATOM 698 N N . PHE A 1 85 ? 0.519 -3.018 -1.409 1.00 96.56 85 PHE A N 1
ATOM 699 C CA . PHE A 1 85 ? 0.701 -4.063 -0.406 1.00 96.56 85 PHE A CA 1
ATOM 700 C C . PHE A 1 85 ? -0.367 -5.156 -0.532 1.00 96.56 85 PHE A C 1
ATOM 702 O O . PHE A 1 85 ? -0.029 -6.334 -0.645 1.00 96.56 85 PHE A O 1
ATOM 709 N N . LEU A 1 86 ? -1.641 -4.769 -0.615 1.00 96.00 86 LEU A N 1
ATOM 710 C CA . LEU A 1 86 ? -2.747 -5.714 -0.751 1.00 96.00 86 LEU A CA 1
ATOM 711 C C . LEU A 1 86 ? -2.644 -6.547 -2.040 1.00 96.00 86 LEU A C 1
ATOM 713 O O . LEU A 1 86 ? -2.889 -7.747 -2.020 1.00 96.00 86 LEU A O 1
ATOM 717 N N . LEU A 1 87 ? -2.242 -5.930 -3.151 1.00 96.25 87 LEU A N 1
ATOM 718 C CA . LEU A 1 87 ? -2.112 -6.599 -4.448 1.00 96.25 87 LEU A CA 1
ATOM 719 C C . LEU A 1 87 ? -0.871 -7.498 -4.549 1.00 96.25 87 LEU A C 1
ATOM 721 O O . LEU A 1 87 ? -0.951 -8.606 -5.070 1.00 96.25 87 LEU A O 1
ATOM 725 N N . LYS A 1 88 ? 0.290 -7.023 -4.082 1.00 94.69 88 LYS A N 1
ATOM 726 C CA . LYS A 1 88 ? 1.590 -7.677 -4.319 1.00 94.69 88 LYS A CA 1
ATOM 727 C C . LYS A 1 88 ? 2.087 -8.549 -3.188 1.00 94.69 88 LYS A C 1
ATOM 729 O O . LYS A 1 88 ? 2.903 -9.428 -3.440 1.00 94.69 88 LYS A O 1
ATOM 734 N N . ILE A 1 89 ? 1.662 -8.272 -1.963 1.00 92.88 89 ILE A N 1
ATOM 735 C CA . ILE A 1 89 ? 2.126 -8.995 -0.779 1.00 92.88 89 ILE A CA 1
ATOM 736 C C . ILE A 1 89 ? 1.021 -9.924 -0.287 1.00 92.88 89 ILE A C 1
ATOM 738 O O . ILE A 1 89 ? 1.245 -11.124 -0.175 1.00 92.88 89 ILE A O 1
ATOM 742 N N . GLU A 1 90 ? -0.189 -9.394 -0.106 1.00 93.62 90 GLU A N 1
ATOM 743 C CA . GLU A 1 90 ? -1.359 -10.182 0.316 1.00 93.62 90 GLU A CA 1
ATOM 744 C C . GLU A 1 90 ? -2.055 -10.911 -0.850 1.00 93.62 90 GLU A C 1
ATOM 746 O O . GLU A 1 90 ? -2.971 -11.697 -0.629 1.00 93.62 90 GLU A O 1
ATOM 751 N N . ASN A 1 91 ? -1.622 -10.678 -2.097 1.00 94.25 91 ASN A N 1
ATOM 752 C CA . ASN A 1 91 ? -2.152 -11.309 -3.316 1.00 94.25 91 ASN A CA 1
ATOM 753 C C . ASN A 1 91 ? -3.673 -11.168 -3.502 1.00 94.25 91 ASN A C 1
ATOM 755 O O . ASN A 1 91 ? -4.328 -12.046 -4.070 1.00 94.25 91 ASN A O 1
ATOM 759 N N . LYS A 1 92 ? -4.248 -10.057 -3.038 1.00 94.75 92 LYS A N 1
ATOM 760 C CA . LYS A 1 92 ? -5.670 -9.763 -3.218 1.00 94.75 92 LYS A CA 1
ATOM 761 C C . LYS A 1 92 ? -6.007 -9.474 -4.674 1.00 94.75 92 LYS A C 1
ATOM 763 O O . LYS A 1 92 ? -5.172 -9.021 -5.457 1.00 94.75 92 LYS A O 1
ATOM 768 N N . GLN A 1 93 ? -7.267 -9.702 -5.031 1.00 94.69 93 GLN A N 1
ATOM 769 C CA . GLN A 1 93 ? -7.768 -9.382 -6.365 1.00 94.69 93 GLN A CA 1
ATOM 770 C C . GLN A 1 93 ? -8.001 -7.874 -6.523 1.00 94.69 93 GLN A C 1
ATOM 772 O O . GLN A 1 93 ? -8.359 -7.182 -5.568 1.00 94.69 93 GLN A O 1
ATOM 777 N N . VAL A 1 94 ? -7.837 -7.368 -7.750 1.00 93.50 94 VAL A N 1
ATOM 778 C CA . VAL A 1 94 ? -7.992 -5.937 -8.070 1.00 93.50 94 VAL A CA 1
ATOM 779 C C . VAL A 1 94 ? -9.365 -5.410 -7.668 1.00 93.50 94 VAL A C 1
ATOM 781 O O . VAL A 1 94 ? -9.441 -4.356 -7.041 1.00 93.50 94 VAL A O 1
ATOM 784 N N . ASP A 1 95 ? -10.431 -6.156 -7.955 1.00 91.44 95 ASP A N 1
ATOM 785 C CA . ASP A 1 95 ? -11.799 -5.733 -7.643 1.00 91.44 95 ASP A CA 1
ATOM 786 C C . ASP A 1 95 ? -12.047 -5.636 -6.132 1.00 91.44 95 ASP A C 1
ATOM 788 O O . ASP A 1 95 ? -12.711 -4.704 -5.674 1.00 91.44 95 ASP A O 1
ATOM 792 N N . GLU A 1 96 ? -11.460 -6.541 -5.341 1.00 92.50 96 GLU A N 1
ATOM 793 C CA . GLU A 1 96 ? -11.525 -6.480 -3.878 1.00 92.50 96 GLU A CA 1
ATOM 794 C C . GLU A 1 96 ? -10.826 -5.213 -3.370 1.00 92.50 96 GLU A C 1
ATOM 796 O O . GLU A 1 96 ? -11.417 -4.430 -2.626 1.00 92.50 96 GLU A O 1
ATOM 801 N N . VAL A 1 97 ? -9.589 -4.966 -3.814 1.00 93.12 97 VAL A N 1
ATOM 802 C CA . VAL A 1 97 ? -8.810 -3.782 -3.414 1.00 93.12 97 VAL A CA 1
ATOM 803 C C . VAL A 1 97 ? -9.497 -2.490 -3.855 1.00 93.12 97 VAL A C 1
ATOM 805 O O . VAL A 1 97 ? -9.541 -1.523 -3.095 1.00 93.12 97 VAL A O 1
ATOM 808 N N . HIS A 1 98 ? -10.091 -2.474 -5.046 1.00 90.56 98 HIS A N 1
ATOM 809 C CA . HIS A 1 98 ? -10.856 -1.340 -5.542 1.00 90.56 98 HIS A CA 1
ATOM 810 C C . HIS A 1 98 ? -12.059 -1.037 -4.642 1.00 90.56 98 HIS A C 1
ATOM 812 O O . HIS A 1 98 ? -12.199 0.096 -4.187 1.00 90.56 98 HIS A O 1
ATOM 818 N N . GLN A 1 99 ? -12.884 -2.038 -4.313 1.00 89.19 99 GLN A N 1
ATOM 819 C CA . GLN A 1 99 ? -14.030 -1.854 -3.412 1.00 89.19 99 GLN A CA 1
ATOM 820 C C . GLN A 1 99 ? -13.614 -1.361 -2.022 1.00 89.19 99 GLN A C 1
ATOM 822 O O . GLN A 1 99 ? -14.310 -0.547 -1.419 1.00 89.19 99 GLN A O 1
ATOM 827 N N . LEU A 1 100 ? -12.481 -1.849 -1.516 1.00 90.06 100 LEU A N 1
ATOM 828 C CA . LEU A 1 100 ? -11.929 -1.455 -0.223 1.00 90.06 100 LEU A CA 1
ATOM 829 C C . LEU A 1 100 ? -11.472 0.011 -0.189 1.00 90.06 100 LEU A C 1
ATOM 831 O O . LEU A 1 100 ? -11.596 0.664 0.846 1.00 90.06 100 LEU A O 1
ATOM 835 N N . LEU A 1 101 ? -10.939 0.525 -1.301 1.00 88.94 101 LEU A N 1
ATOM 836 C CA . LEU A 1 101 ? -10.271 1.829 -1.348 1.00 88.94 101 LEU A CA 1
ATOM 837 C C . LEU A 1 101 ? -11.077 2.934 -2.041 1.00 88.94 101 LEU A C 1
ATOM 839 O O . LEU A 1 101 ? -10.742 4.106 -1.873 1.00 88.94 101 LEU A O 1
ATOM 843 N N . LEU A 1 102 ? -12.144 2.593 -2.771 1.00 85.00 102 LEU A N 1
ATOM 844 C CA . LEU A 1 102 ? -12.944 3.527 -3.575 1.00 85.00 102 LEU A CA 1
ATOM 845 C C . LEU A 1 102 ? -13.385 4.768 -2.785 1.00 85.00 102 LEU A C 1
ATOM 847 O O . LEU A 1 102 ? -13.244 5.893 -3.259 1.00 85.00 102 LEU A O 1
ATOM 851 N N . ASN A 1 103 ? -13.858 4.570 -1.554 1.00 81.38 103 ASN A N 1
ATOM 852 C CA . ASN A 1 103 ? -14.364 5.660 -0.718 1.00 81.38 103 ASN A CA 1
ATOM 853 C C . ASN A 1 103 ? -13.251 6.617 -0.263 1.00 81.38 103 ASN A C 1
ATOM 855 O O . ASN A 1 103 ? -13.476 7.823 -0.165 1.00 81.38 103 ASN A O 1
ATOM 859 N N . TYR A 1 104 ? -12.041 6.099 -0.050 1.00 80.38 104 TYR A N 1
ATOM 860 C CA . TYR A 1 104 ? -10.881 6.870 0.411 1.00 80.38 104 TYR A CA 1
ATOM 861 C C . TYR A 1 104 ? -10.153 7.574 -0.735 1.00 80.38 104 TYR A C 1
ATOM 863 O O . TYR A 1 104 ? -9.477 8.578 -0.527 1.00 80.38 104 TYR A O 1
ATOM 871 N N . TYR A 1 105 ? -10.308 7.060 -1.954 1.00 73.50 105 TYR A N 1
ATOM 872 C CA . TYR A 1 105 ? -9.673 7.595 -3.151 1.00 73.50 105 TYR A CA 1
ATOM 873 C C . TYR A 1 105 ? -10.570 8.557 -3.940 1.00 73.50 105 TYR A C 1
ATOM 875 O O . TYR A 1 105 ? -10.130 9.086 -4.952 1.00 73.50 105 TYR A O 1
ATOM 883 N N . SER A 1 106 ? -11.794 8.823 -3.475 1.00 57.09 106 SER A N 1
ATOM 884 C CA . SER A 1 106 ? -1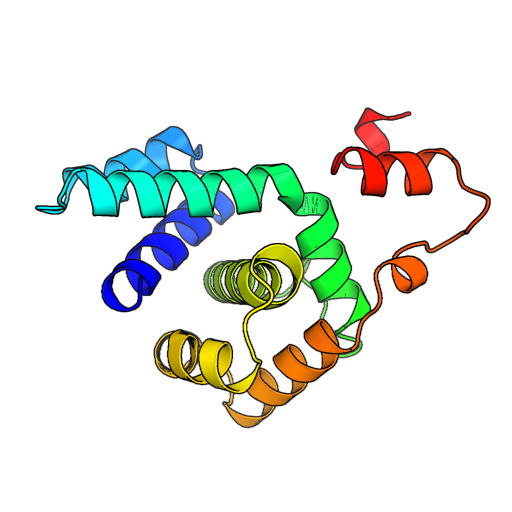2.811 9.655 -4.145 1.00 57.09 106 SER A CA 1
ATOM 885 C C . SER A 1 106 ? -12.373 11.098 -4.460 1.00 57.09 106 SER A C 1
ATOM 887 O O . SER A 1 106 ? -12.963 11.752 -5.317 1.00 57.09 106 SER A O 1
ATOM 889 N N . GLN A 1 107 ? -11.293 11.584 -3.839 1.00 54.94 107 GLN A N 1
ATOM 890 C CA . GLN A 1 107 ? -10.651 12.862 -4.177 1.00 54.94 107 GLN A CA 1
ATOM 891 C C . GLN A 1 107 ? -9.854 12.813 -5.499 1.00 54.94 107 GLN A C 1
ATOM 893 O O . GLN A 1 107 ? -9.477 13.851 -6.043 1.00 54.94 107 GLN A O 1
ATOM 898 N N . ILE A 1 108 ? -9.611 11.620 -6.047 1.00 55.03 108 ILE A N 1
ATOM 899 C CA . ILE A 1 108 ? -8.954 11.375 -7.330 1.00 55.03 108 ILE A CA 1
ATOM 900 C C . ILE A 1 108 ? -9.921 10.589 -8.211 1.00 55.03 108 ILE A C 1
ATOM 902 O O . ILE A 1 108 ? -10.379 9.513 -7.857 1.00 55.03 108 ILE A O 1
ATOM 906 N N . ASN A 1 109 ? -10.213 11.136 -9.389 1.00 58.00 109 ASN A N 1
ATOM 907 C CA . ASN A 1 109 ? -11.138 10.588 -10.384 1.00 58.00 109 ASN A CA 1
ATOM 908 C C . ASN A 1 109 ? -11.105 9.036 -10.477 1.00 58.00 109 ASN A C 1
ATOM 910 O O . ASN A 1 109 ? -10.084 8.472 -10.874 1.00 58.00 109 ASN A O 1
ATOM 914 N N . ASN A 1 110 ? -12.222 8.369 -10.142 1.00 56.72 110 ASN A N 1
ATOM 915 C CA . ASN A 1 110 ? -12.353 6.905 -9.988 1.00 56.72 110 ASN A CA 1
ATOM 916 C C . ASN A 1 110 ? -11.800 6.084 -11.167 1.00 56.72 110 ASN A C 1
ATOM 918 O O . ASN A 1 110 ? -11.204 5.028 -10.965 1.00 56.72 110 ASN A O 1
ATOM 922 N N . ILE A 1 111 ? -11.931 6.589 -12.400 1.00 58.31 111 ILE A N 1
ATOM 923 C CA . ILE A 1 111 ? -11.432 5.921 -13.618 1.00 58.31 111 ILE A CA 1
ATOM 924 C C . ILE A 1 111 ? -9.903 5.735 -13.567 1.00 58.31 111 ILE A C 1
ATOM 926 O O . ILE A 1 111 ? -9.356 4.752 -14.075 1.00 58.31 111 ILE A O 1
ATOM 930 N N . LYS A 1 112 ? -9.193 6.653 -12.902 1.00 74.81 112 LYS A N 1
ATOM 931 C CA . LYS A 1 112 ? -7.740 6.574 -12.744 1.00 74.81 112 LYS A CA 1
ATOM 932 C C . LYS A 1 112 ? -7.333 5.517 -11.720 1.00 74.81 112 LYS A C 1
ATOM 934 O O . LYS A 1 112 ? -6.313 4.876 -11.939 1.00 74.81 112 LYS A O 1
ATOM 939 N N . LEU A 1 113 ? -8.116 5.290 -10.658 1.00 80.56 113 LEU A N 1
ATOM 940 C CA . LEU A 1 113 ? -7.760 4.315 -9.621 1.00 80.56 113 LEU A CA 1
ATOM 941 C C . LEU A 1 113 ? -7.697 2.899 -10.185 1.00 80.56 113 LEU A C 1
ATOM 943 O O . LEU A 1 113 ? -6.660 2.257 -10.077 1.00 80.56 113 LEU A O 1
ATOM 947 N N . LEU A 1 114 ? -8.778 2.429 -10.811 1.00 85.69 114 LEU A N 1
ATOM 948 C CA . LEU A 1 114 ? -8.854 1.063 -11.332 1.00 85.69 114 LEU A CA 1
ATOM 949 C C . LEU A 1 114 ? -7.715 0.785 -12.329 1.00 85.69 114 LEU A C 1
ATOM 951 O O . LEU A 1 114 ? -7.033 -0.231 -12.232 1.00 85.69 114 LEU A O 1
ATOM 955 N N . THR A 1 115 ? -7.446 1.744 -13.219 1.00 86.38 115 THR A N 1
ATOM 956 C CA . THR A 1 115 ? -6.337 1.680 -14.183 1.00 86.38 115 THR A CA 1
ATOM 957 C C . THR A 1 115 ? -4.979 1.542 -13.484 1.00 86.38 115 THR A C 1
ATOM 959 O O . THR A 1 115 ? -4.149 0.729 -13.889 1.00 86.38 115 THR A O 1
ATOM 962 N N . ILE A 1 116 ? -4.749 2.303 -12.408 1.00 87.38 116 ILE A N 1
ATOM 963 C CA . ILE A 1 116 ? -3.521 2.207 -11.608 1.00 87.38 116 ILE A CA 1
ATOM 964 C C . ILE A 1 116 ? -3.427 0.840 -10.922 1.00 87.38 116 ILE A C 1
ATOM 966 O O . ILE A 1 116 ? -2.361 0.232 -10.950 1.00 87.38 116 ILE A O 1
ATOM 970 N N . LEU A 1 117 ? -4.519 0.335 -10.338 1.00 91.25 117 LEU A N 1
ATOM 971 C CA . LEU A 1 117 ? -4.535 -0.966 -9.663 1.00 91.25 117 LEU A CA 1
ATOM 972 C C . LEU A 1 117 ? -4.210 -2.113 -10.627 1.00 91.25 117 LEU A C 1
ATOM 974 O O . LEU A 1 117 ? -3.372 -2.953 -10.299 1.00 91.25 117 LEU A O 1
ATOM 978 N N . TYR A 1 118 ? -4.799 -2.118 -11.827 1.00 92.38 118 TYR A N 1
ATOM 979 C CA . TYR A 1 118 ? -4.456 -3.090 -12.869 1.00 92.38 118 TYR A CA 1
ATOM 980 C C . TYR A 1 118 ? -2.989 -2.976 -13.290 1.00 92.38 118 TYR A C 1
ATOM 982 O O . TYR A 1 118 ? -2.284 -3.982 -13.316 1.00 92.38 118 TYR A O 1
ATOM 990 N N . SER A 1 119 ? -2.487 -1.758 -13.514 1.00 90.62 119 SER A N 1
ATOM 991 C CA . SER A 1 119 ? -1.078 -1.552 -13.873 1.00 90.62 119 SER A CA 1
ATOM 992 C C . SER A 1 119 ? -0.113 -2.039 -12.781 1.00 90.62 119 SER A C 1
ATOM 994 O O . SER A 1 119 ? 0.897 -2.694 -13.063 1.00 90.62 119 SER A O 1
ATOM 996 N N . ILE A 1 120 ? -0.432 -1.781 -11.506 1.00 92.38 120 ILE A N 1
ATOM 997 C CA . ILE A 1 120 ? 0.317 -2.330 -10.370 1.00 92.38 120 ILE A CA 1
ATOM 998 C C . ILE A 1 120 ? 0.277 -3.854 -10.441 1.00 92.38 120 ILE A C 1
ATOM 1000 O O . ILE A 1 120 ? 1.336 -4.479 -10.443 1.00 92.38 120 ILE A O 1
ATOM 1004 N N . GLN A 1 121 ? -0.908 -4.458 -10.555 1.00 93.62 121 GLN A N 1
ATOM 1005 C CA . GLN A 1 121 ? -1.076 -5.911 -10.574 1.00 93.62 121 GLN A CA 1
ATOM 1006 C C . GLN A 1 121 ? -0.304 -6.587 -11.715 1.00 93.62 121 GLN A C 1
ATOM 1008 O O . GLN A 1 121 ? 0.332 -7.618 -11.493 1.00 93.62 121 GLN A O 1
ATOM 1013 N N . GLU A 1 122 ? -0.262 -5.984 -12.898 1.00 91.88 122 GLU A N 1
ATOM 1014 C CA . GLU A 1 122 ? 0.458 -6.511 -14.062 1.00 91.88 122 GLU A CA 1
ATOM 1015 C C . GLU A 1 122 ? 1.981 -6.339 -13.973 1.00 91.88 122 GLU A C 1
ATOM 1017 O O . GLU A 1 122 ? 2.734 -7.127 -14.558 1.00 91.88 122 GLU A O 1
ATOM 1022 N N . THR A 1 123 ? 2.461 -5.351 -13.209 1.00 90.12 123 THR A N 1
ATOM 1023 C CA . THR A 1 123 ? 3.897 -5.099 -13.030 1.00 90.12 123 THR A CA 1
ATOM 1024 C C . THR A 1 123 ? 4.567 -6.306 -12.370 1.00 90.12 123 THR A C 1
ATOM 1026 O O . THR A 1 123 ? 4.250 -6.683 -11.241 1.00 90.12 123 THR A O 1
ATOM 1029 N N . LYS A 1 124 ? 5.521 -6.933 -13.062 1.00 87.50 124 LYS A N 1
ATOM 1030 C CA . LYS A 1 124 ? 6.241 -8.110 -12.554 1.00 87.50 124 LYS A CA 1
ATOM 1031 C C . LYS A 1 124 ? 7.450 -7.663 -11.739 1.00 87.50 124 LYS A C 1
ATOM 1033 O O . LYS A 1 124 ? 8.110 -6.700 -12.099 1.00 87.50 124 LYS A O 1
ATOM 1038 N N . GLU A 1 125 ? 7.827 -8.406 -10.705 1.00 83.75 125 GLU A N 1
ATOM 1039 C CA . GLU A 1 125 ? 9.006 -8.056 -9.894 1.00 83.75 125 GLU A CA 1
ATOM 1040 C C . GLU A 1 125 ? 10.277 -7.896 -10.749 1.00 83.75 125 GLU A C 1
ATOM 1042 O O . GLU A 1 125 ? 11.038 -6.944 -10.604 1.00 83.75 125 GLU A O 1
ATOM 1047 N N . LYS A 1 126 ? 10.439 -8.753 -11.767 1.00 81.06 126 LYS A N 1
ATOM 1048 C CA . LYS A 1 126 ? 11.549 -8.685 -12.730 1.00 81.06 126 LYS A CA 1
ATOM 1049 C C . LYS A 1 126 ? 11.640 -7.373 -13.524 1.00 81.06 126 LYS A C 1
ATOM 1051 O O . LYS A 1 126 ? 12.697 -7.094 -14.082 1.00 81.06 126 LYS A O 1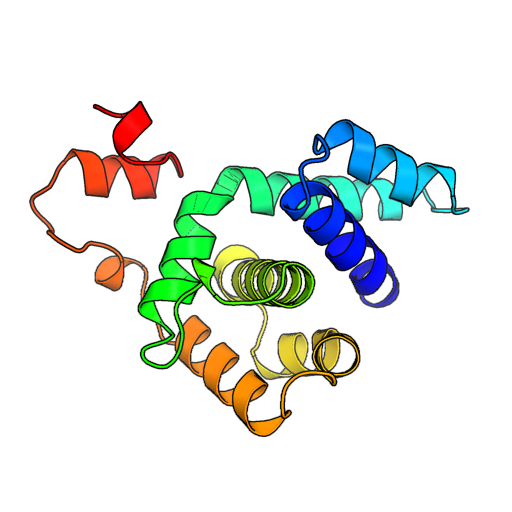
ATOM 1056 N N . THR A 1 127 ? 10.555 -6.601 -13.636 1.00 81.25 127 THR A N 1
ATOM 1057 C CA . THR A 1 127 ? 10.554 -5.297 -14.324 1.00 81.25 127 THR A CA 1
ATOM 1058 C C . THR A 1 127 ? 10.941 -4.148 -13.396 1.00 81.25 127 THR A C 1
ATOM 1060 O O . THR A 1 127 ? 11.110 -3.029 -13.866 1.00 81.25 127 THR A O 1
ATOM 1063 N N . LEU A 1 128 ? 11.111 -4.403 -12.093 1.00 80.75 128 LEU A N 1
ATOM 1064 C CA . LEU A 1 128 ? 11.599 -3.409 -11.134 1.00 80.75 128 LEU A CA 1
ATOM 1065 C C . LEU A 1 128 ? 13.119 -3.215 -11.206 1.00 80.75 128 LEU A C 1
ATOM 1067 O O . LEU A 1 128 ? 13.630 -2.159 -10.833 1.00 80.75 128 LEU A O 1
ATOM 1071 N N . PHE A 1 129 ? 13.846 -4.209 -11.719 1.00 74.38 129 PHE A N 1
ATOM 1072 C CA . PHE A 1 129 ? 15.285 -4.123 -11.937 1.00 74.38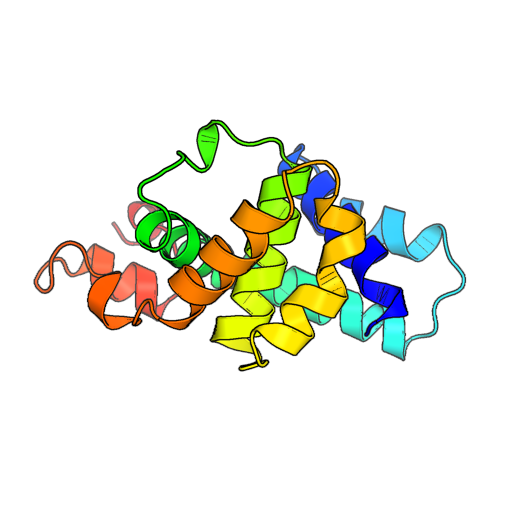 129 PHE A CA 1
ATOM 1073 C C . PHE A 1 129 ? 15.564 -3.194 -13.122 1.00 74.38 129 PHE A C 1
ATOM 1075 O O . PHE A 1 129 ? 15.374 -3.575 -14.276 1.00 74.38 129 PHE A O 1
ATOM 1082 N N . LYS A 1 130 ? 16.036 -1.974 -12.841 1.00 64.19 130 LYS A N 1
ATOM 1083 C CA . LYS A 1 130 ? 16.461 -1.029 -13.887 1.00 64.19 130 LYS A CA 1
ATOM 1084 C C . LYS A 1 130 ? 17.650 -1.549 -14.698 1.00 64.19 130 LYS A C 1
ATOM 1086 O O . LYS A 1 130 ? 17.668 -1.351 -15.904 1.00 64.19 130 LYS A O 1
ATOM 1091 N N . ASN A 1 131 ? 18.594 -2.223 -14.038 1.00 61.66 131 ASN A N 1
ATOM 1092 C CA . ASN A 1 131 ? 19.744 -2.895 -14.638 1.00 61.66 131 ASN A CA 1
ATOM 1093 C C . ASN A 1 131 ? 19.899 -4.268 -13.982 1.00 61.66 131 ASN A C 1
ATOM 1095 O O . ASN A 1 131 ? 20.104 -4.351 -12.773 1.00 61.66 131 ASN A O 1
ATOM 1099 N N . ARG A 1 132 ? 19.810 -5.348 -14.766 1.00 60.50 132 ARG A N 1
ATOM 1100 C CA . ARG A 1 132 ? 19.929 -6.726 -14.248 1.00 60.50 132 ARG A CA 1
ATOM 1101 C C . ARG A 1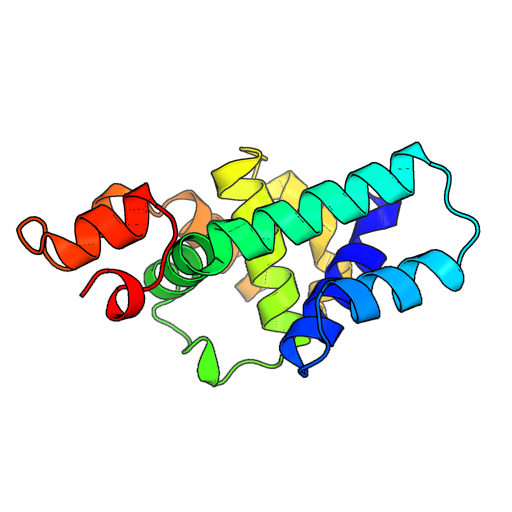 132 ? 21.327 -7.078 -13.734 1.00 60.50 132 ARG A C 1
ATOM 1103 O O . ARG A 1 132 ? 21.475 -8.103 -13.087 1.00 60.50 132 ARG A O 1
ATOM 1110 N N . GLU A 1 133 ? 22.317 -6.240 -14.018 1.00 67.12 133 GLU A N 1
ATOM 1111 C CA . GLU A 1 133 ? 23.719 -6.424 -13.625 1.00 67.12 133 GLU A CA 1
ATOM 1112 C C . GLU A 1 133 ? 24.133 -5.501 -12.462 1.00 67.12 133 GLU A C 1
ATOM 1114 O O . GLU A 1 133 ? 25.242 -5.610 -11.947 1.00 67.12 133 GLU A O 1
ATOM 1119 N N . ASP A 1 134 ? 23.250 -4.600 -12.009 1.00 78.75 134 ASP A N 1
ATOM 1120 C CA . ASP A 1 134 ? 23.544 -3.679 -10.907 1.00 78.75 134 ASP A CA 1
ATOM 1121 C C . ASP A 1 134 ? 23.293 -4.359 -9.552 1.00 78.75 134 ASP A C 1
ATOM 1123 O O . ASP A 1 134 ? 22.165 -4.388 -9.052 1.00 78.75 134 ASP A O 1
ATOM 1127 N N . ILE A 1 135 ? 24.359 -4.910 -8.959 1.00 80.00 135 ILE A N 1
ATOM 1128 C CA . ILE A 1 135 ? 24.329 -5.635 -7.677 1.00 80.00 135 ILE A CA 1
ATOM 1129 C C . ILE A 1 135 ? 23.590 -4.838 -6.578 1.00 80.00 135 ILE A C 1
ATOM 1131 O O . ILE A 1 135 ? 22.677 -5.403 -5.973 1.00 80.00 135 ILE A O 1
ATOM 1135 N N . PRO A 1 136 ? 23.867 -3.536 -6.343 1.00 81.44 136 PRO A N 1
ATOM 1136 C CA . PRO A 1 136 ? 23.097 -2.728 -5.396 1.00 81.44 136 PRO A CA 1
ATOM 1137 C C . PRO A 1 136 ? 21.588 -2.709 -5.660 1.00 81.44 136 PRO A C 1
ATOM 1139 O O . PRO A 1 136 ? 20.813 -2.817 -4.712 1.00 81.44 136 PRO A O 1
ATOM 1142 N N . SER A 1 137 ? 21.146 -2.604 -6.918 1.00 78.88 137 SER A N 1
ATOM 1143 C CA . SER A 1 137 ? 19.716 -2.667 -7.256 1.00 78.88 137 SER A CA 1
ATOM 1144 C C . SER A 1 137 ? 19.119 -4.036 -6.938 1.00 78.88 137 SER A C 1
ATOM 1146 O O . SER A 1 137 ? 18.006 -4.107 -6.415 1.00 78.88 137 SER A O 1
ATOM 1148 N N . ILE A 1 138 ? 19.855 -5.121 -7.189 1.00 81.75 138 ILE A N 1
ATOM 1149 C CA . ILE A 1 138 ? 19.391 -6.479 -6.881 1.00 81.75 138 ILE A CA 1
ATOM 1150 C C . ILE A 1 138 ? 19.215 -6.666 -5.375 1.00 81.75 138 ILE A C 1
ATOM 1152 O O . ILE A 1 138 ? 18.141 -7.061 -4.918 1.00 81.75 138 ILE A O 1
ATOM 1156 N N . LEU A 1 139 ? 20.242 -6.320 -4.602 1.00 84.56 139 LEU A N 1
ATOM 1157 C CA . LEU A 1 139 ? 20.217 -6.425 -3.146 1.00 84.56 139 LEU A CA 1
ATOM 1158 C C . LEU A 1 139 ? 19.147 -5.499 -2.539 1.00 84.56 139 LEU A C 1
ATOM 1160 O O . LEU A 1 139 ? 18.508 -5.864 -1.557 1.00 84.56 139 LEU A O 1
ATOM 1164 N N . SER A 1 140 ? 18.888 -4.334 -3.149 1.00 83.31 140 SER A N 1
ATOM 1165 C CA . SER A 1 140 ? 17.855 -3.389 -2.688 1.00 83.31 140 SER A CA 1
ATOM 1166 C C . SER A 1 140 ? 16.447 -3.968 -2.749 1.00 83.31 140 SER A C 1
ATOM 1168 O O . SER A 1 140 ? 15.607 -3.675 -1.897 1.00 83.31 140 SER A O 1
ATOM 1170 N N . LEU A 1 141 ? 16.203 -4.827 -3.738 1.00 83.06 141 LEU A N 1
ATOM 1171 C CA . LEU A 1 141 ? 14.939 -5.529 -3.902 1.00 83.06 141 LEU A CA 1
ATOM 1172 C C . LEU A 1 141 ? 14.863 -6.744 -2.975 1.00 83.06 141 LEU A C 1
ATOM 1174 O O . LEU A 1 141 ? 13.849 -6.920 -2.310 1.00 83.06 141 LEU A O 1
ATOM 1178 N N . GLN A 1 142 ? 15.946 -7.520 -2.859 1.00 85.00 142 GLN A N 1
ATOM 1179 C CA . GLN A 1 142 ? 16.003 -8.700 -1.986 1.00 85.00 142 GLN A CA 1
ATOM 1180 C C . GLN A 1 142 ? 15.853 -8.358 -0.498 1.00 85.00 142 GLN A C 1
ATOM 1182 O O . GLN A 1 142 ? 15.140 -9.049 0.227 1.00 85.00 142 GLN A O 1
ATOM 1187 N N . PHE A 1 143 ? 16.508 -7.288 -0.043 1.00 86.44 143 PHE A N 1
ATOM 1188 C CA . PHE A 1 143 ? 16.487 -6.867 1.361 1.00 86.44 143 PHE A CA 1
ATOM 1189 C C . PHE A 1 143 ? 15.471 -5.760 1.655 1.00 86.44 143 PHE A C 1
ATOM 1191 O O . PHE A 1 143 ? 15.343 -5.346 2.804 1.00 86.44 143 PHE A O 1
ATOM 1198 N N . TYR A 1 144 ? 14.747 -5.276 0.641 1.00 86.19 144 TYR A N 1
ATOM 1199 C CA . TYR A 1 144 ? 13.803 -4.155 0.741 1.00 86.19 144 TYR A CA 1
ATOM 1200 C C . TYR A 1 144 ? 14.422 -2.838 1.242 1.00 86.19 144 TYR A C 1
ATOM 1202 O O . TYR A 1 144 ? 13.718 -1.938 1.701 1.00 86.19 144 TYR A O 1
ATOM 1210 N N . LEU A 1 145 ? 15.741 -2.703 1.121 1.00 84.75 145 LEU A N 1
ATOM 1211 C CA . LEU A 1 145 ? 16.496 -1.531 1.546 1.00 84.75 145 LEU A CA 1
ATOM 1212 C C . LEU A 1 145 ? 16.708 -0.581 0.369 1.00 84.75 145 LEU A C 1
ATOM 1214 O O . LEU A 1 145 ? 16.865 -1.035 -0.760 1.00 84.75 145 LEU A O 1
ATOM 1218 N N . PRO A 1 146 ? 16.762 0.738 0.588 1.00 81.25 146 PRO A N 1
ATOM 1219 C CA . PRO A 1 146 ? 17.173 1.659 -0.456 1.00 81.25 146 PRO A CA 1
ATOM 1220 C C . PRO A 1 146 ? 18.639 1.424 -0.851 1.00 81.25 146 PRO A C 1
ATOM 1222 O O . PRO A 1 146 ? 19.493 1.113 -0.021 1.00 81.25 146 PRO A O 1
ATOM 1225 N N . THR A 1 147 ? 18.957 1.650 -2.126 1.00 82.06 147 THR A N 1
ATOM 1226 C CA . THR A 1 147 ? 20.290 1.376 -2.694 1.00 82.06 147 THR A CA 1
ATOM 1227 C C . THR A 1 147 ? 21.431 2.136 -2.013 1.00 82.06 147 THR A C 1
ATOM 1229 O O . THR A 1 147 ? 22.570 1.704 -2.107 1.00 82.06 147 THR A O 1
ATOM 1232 N N . TRP A 1 148 ? 21.162 3.271 -1.357 1.00 82.25 148 TRP A N 1
ATOM 1233 C CA . TRP A 1 148 ? 22.187 4.054 -0.655 1.00 82.25 148 TRP A CA 1
ATOM 1234 C C . TRP A 1 148 ? 22.601 3.460 0.700 1.00 82.25 148 TRP A C 1
ATOM 1236 O O . TRP A 1 148 ? 23.662 3.823 1.179 1.00 82.25 148 TRP A O 1
ATOM 1246 N N . ILE A 1 149 ? 21.803 2.563 1.297 1.00 85.38 149 ILE A N 1
ATOM 1247 C CA . ILE A 1 149 ? 22.184 1.817 2.516 1.00 85.38 149 ILE A CA 1
ATOM 1248 C C . ILE A 1 149 ? 23.085 0.623 2.173 1.00 85.38 149 ILE A C 1
ATOM 1250 O O . ILE A 1 149 ? 23.877 0.186 2.997 1.00 85.38 149 ILE A O 1
ATOM 1254 N N . ILE A 1 150 ? 22.930 0.069 0.968 1.00 83.44 150 ILE A N 1
ATOM 1255 C CA . ILE A 1 150 ? 23.662 -1.123 0.511 1.00 83.44 150 ILE A CA 1
ATOM 1256 C C . ILE A 1 150 ? 25.059 -0.779 -0.023 1.00 83.44 150 ILE A C 1
ATOM 1258 O O . ILE A 1 150 ? 25.927 -1.648 -0.047 1.00 83.44 150 ILE A O 1
ATOM 1262 N N . ARG A 1 151 ? 25.247 0.455 -0.500 1.00 77.00 151 ARG A N 1
ATOM 1263 C CA . ARG A 1 151 ? 26.539 0.968 -0.975 1.00 77.00 151 ARG A CA 1
ATOM 1264 C C . ARG A 1 151 ? 27.470 1.253 0.191 1.00 77.00 151 ARG A C 1
ATOM 1266 O O . ARG A 1 151 ? 28.670 0.960 0.018 1.00 77.00 151 ARG A O 1
#

pLDDT: mean 85.19, std 10.61, range [54.94, 96.56]

Sequence (151 aa):
MRDLIHLIIQTLTDVEEGNSIRVALRHTIESLYLTKEEESQIYYTVFEIYRRLNLIDLYIKTSSSSFSLRKIHSNTKSILRLATFLLKIENKQVDEVHQLLLNYYSQINNIKLLTILYSIQETKEKTLFKNREDIPSILSLQFYLPTWIIR

Secondary structure (DSSP, 8-state):
-GGGHHHHHHHHHHHHTT--HHHHHHHHHHTS---HHHHHHHHHHHHHHHHTHHHHHHHHHHH-SS--GGGS-HHHHHHHHHHHHHHHTS---HHHHHHHHHHHHTTS-HHHHHHHHHHHHH--GGGT-S-TT-HHHHHHHHS---HHHH-

Radius of gyration: 15.56 Å; chains: 1; bounding box: 41×27×38 Å